Protein AF-A0A094AD49-F1 (afdb_monomer)

Solvent-accessible surface area (backbone atoms only — not comparable to full-atom values): 6564 Å² total; per-residue (Å²): 131,59,61,68,60,55,43,53,52,43,54,51,52,51,55,50,35,75,76,41,92,50,72,83,69,48,76,48,37,26,30,37,87,40,34,42,92,84,62,49,98,83,48,50,57,67,97,62,78,53,100,65,79,54,78,46,79,38,57,18,46,68,16,48,47,46,65,57,23,58,79,26,44,88,29,68,96,56,12,84,31,20,66,58,53,52,50,51,51,50,52,50,51,28,68,52,67,71,50,74,88,48,75,71,65,70,72,60,61,90,129

Foldseek 3Di:
DDLVVVVVVQVVVVVVVVVDLDDDADEFEWEDLLEAPVLDDPTDLDDRDDPDGHYDYDYFPQDHHNVLRGVCVCPVVRGVCNVVSVVVVVVRVCVSVVDDPDVVNVVPDDD

Structure (mmCIF, N/CA/C/O backbone):
data_AF-A0A094AD49-F1
#
_entry.id   AF-A0A094AD49-F1
#
loop_
_atom_site.group_PDB
_atom_site.id
_atom_site.type_symbol
_atom_site.label_atom_id
_atom_site.label_alt_id
_atom_site.label_comp_id
_atom_site.label_asym_id
_atom_site.label_entity_id
_atom_site.label_seq_id
_atom_site.pdbx_PDB_ins_code
_atom_site.Cartn_x
_atom_site.Cartn_y
_atom_site.Cartn_z
_atom_site.occupancy
_atom_site.B_iso_or_equiv
_atom_site.auth_seq_id
_atom_site.auth_comp_id
_atom_site.auth_asym_id
_atom_site.auth_atom_id
_atom_site.pdbx_PDB_model_num
ATOM 1 N N . MET A 1 1 ? -2.459 14.334 -7.113 1.00 63.59 1 MET A N 1
ATOM 2 C CA . MET A 1 1 ? -3.191 14.941 -5.974 1.00 63.59 1 MET A CA 1
ATOM 3 C C . MET A 1 1 ? -2.267 15.914 -5.254 1.00 63.59 1 MET A C 1
ATOM 5 O O . MET A 1 1 ? -1.085 15.612 -5.132 1.00 63.59 1 MET A O 1
ATOM 9 N N . ARG A 1 2 ? -2.765 17.076 -4.815 1.00 83.44 2 ARG A N 1
ATOM 10 C CA . ARG A 1 2 ? -1.959 18.046 -4.050 1.00 83.44 2 ARG A CA 1
ATOM 11 C C . ARG A 1 2 ? -1.684 17.494 -2.638 1.00 83.44 2 ARG A C 1
ATOM 13 O O . ARG A 1 2 ? -2.617 16.942 -2.055 1.00 83.44 2 ARG A O 1
ATOM 20 N N . PRO A 1 3 ? -0.475 17.651 -2.063 1.00 84.19 3 PRO A N 1
ATOM 21 C CA . PRO A 1 3 ? -0.144 17.090 -0.747 1.00 84.19 3 PRO A CA 1
ATOM 22 C C . PRO A 1 3 ? -1.116 17.478 0.375 1.00 84.19 3 PRO A C 1
ATOM 24 O O . PRO A 1 3 ? -1.493 16.624 1.174 1.00 84.19 3 PRO A O 1
ATOM 27 N N . GLU A 1 4 ? -1.578 18.732 0.406 1.00 87.31 4 GLU A N 1
ATOM 28 C CA . GLU A 1 4 ? -2.537 19.192 1.424 1.00 87.31 4 GLU A CA 1
ATOM 29 C C . GLU A 1 4 ? -3.907 18.527 1.302 1.00 87.31 4 GLU A C 1
ATOM 31 O O . GLU A 1 4 ? -4.555 18.228 2.300 1.00 87.31 4 GLU A O 1
ATOM 36 N N . GLU A 1 5 ? -4.336 18.231 0.078 1.00 90.00 5 GLU A N 1
ATOM 37 C CA . GLU A 1 5 ? -5.608 17.555 -0.152 1.00 90.00 5 GLU A CA 1
ATOM 38 C C . GLU A 1 5 ? -5.557 16.103 0.333 1.00 90.00 5 GLU A C 1
ATOM 40 O O . GLU A 1 5 ? -6.506 15.623 0.949 1.00 90.00 5 GLU A O 1
ATOM 45 N N . LEU A 1 6 ? -4.428 15.418 0.120 1.00 87.75 6 LEU A N 1
ATOM 46 C CA . LEU A 1 6 ? -4.227 14.070 0.647 1.00 87.75 6 LEU A CA 1
ATOM 47 C C . LEU A 1 6 ? -4.174 14.070 2.181 1.00 87.75 6 LEU A C 1
ATOM 49 O O . LEU A 1 6 ? -4.800 13.216 2.803 1.00 87.75 6 LEU A O 1
ATOM 53 N N . ARG A 1 7 ? -3.490 15.045 2.796 1.00 89.69 7 ARG A N 1
ATOM 54 C CA . ARG A 1 7 ? -3.465 15.211 4.261 1.00 89.69 7 ARG A CA 1
ATOM 55 C C . ARG A 1 7 ? -4.861 15.405 4.835 1.00 89.69 7 ARG A C 1
ATOM 57 O O . ARG A 1 7 ? -5.216 14.713 5.782 1.00 89.69 7 ARG A O 1
ATOM 64 N N . ALA A 1 8 ? -5.654 16.297 4.242 1.00 92.12 8 ALA A N 1
ATOM 65 C CA . ALA A 1 8 ? -7.019 16.557 4.688 1.00 92.12 8 ALA A CA 1
ATOM 66 C C . ALA A 1 8 ? -7.899 15.300 4.592 1.00 92.12 8 ALA A C 1
ATOM 68 O O . ALA A 1 8 ? -8.627 14.984 5.530 1.00 92.12 8 ALA A O 1
ATOM 69 N N . ARG A 1 9 ? -7.790 14.540 3.492 1.00 91.62 9 ARG A N 1
ATOM 70 C CA . ARG A 1 9 ? -8.514 13.268 3.324 1.00 91.62 9 ARG A CA 1
ATOM 71 C C . ARG A 1 9 ? -8.114 12.241 4.382 1.00 91.62 9 ARG A C 1
ATOM 73 O O . ARG A 1 9 ? -8.990 11.630 4.983 1.00 91.62 9 ARG A O 1
ATOM 80 N N . VAL A 1 10 ? -6.814 12.078 4.632 1.00 92.19 10 VAL A N 1
ATOM 81 C CA . VAL A 1 10 ? -6.304 11.139 5.645 1.00 92.19 10 VAL A CA 1
ATOM 82 C C . VAL A 1 10 ? -6.785 11.521 7.043 1.00 92.19 10 VAL A C 1
ATOM 84 O O . VAL A 1 10 ? -7.308 10.661 7.743 1.00 92.19 10 VAL A O 1
ATOM 87 N N . ALA A 1 11 ? -6.711 12.802 7.412 1.00 92.00 11 ALA A N 1
ATOM 88 C CA . ALA A 1 11 ? -7.217 13.284 8.697 1.00 92.00 11 ALA A CA 1
ATOM 89 C C . ALA A 1 11 ? -8.726 13.022 8.865 1.00 92.00 11 ALA A C 1
ATOM 91 O O . ALA A 1 11 ? -9.176 12.639 9.943 1.00 92.00 11 ALA A O 1
ATOM 92 N N . GLY A 1 12 ? -9.512 13.172 7.792 1.00 91.62 12 GLY A N 1
ATOM 93 C CA . GLY A 1 12 ? -10.938 12.836 7.7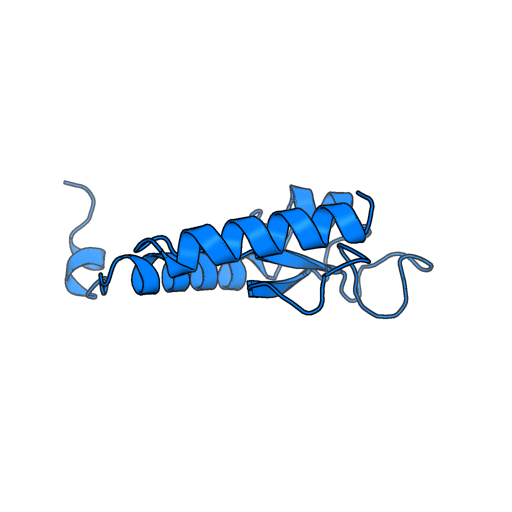99 1.00 91.62 12 GLY A CA 1
ATOM 94 C C . GLY A 1 12 ? -11.200 11.351 8.070 1.00 91.62 12 GLY A C 1
ATOM 95 O O . GLY A 1 12 ? -12.025 11.020 8.919 1.00 91.62 12 GLY A O 1
ATOM 96 N N . VAL A 1 13 ? -10.467 10.454 7.400 1.00 91.31 13 VAL A N 1
ATOM 97 C CA . VAL A 1 13 ? -10.580 8.998 7.618 1.00 91.31 13 VAL A CA 1
ATOM 98 C C . VAL A 1 13 ? -10.156 8.616 9.039 1.00 91.31 13 VAL A C 1
ATOM 100 O O . VAL A 1 13 ? -10.818 7.801 9.679 1.00 91.31 13 VAL A O 1
ATOM 103 N N . GLU A 1 14 ? -9.093 9.225 9.568 1.00 90.50 14 GLU A N 1
ATOM 104 C CA . GLU A 1 14 ? -8.674 9.031 10.962 1.00 90.50 14 GLU A CA 1
ATOM 105 C C . GLU A 1 14 ? -9.752 9.478 11.953 1.00 90.50 14 GLU A C 1
ATOM 107 O O . GLU A 1 14 ? -10.031 8.745 12.900 1.00 90.50 14 GLU A O 1
ATOM 112 N N . GLY A 1 15 ? -10.405 10.617 11.708 1.00 89.56 15 GLY A N 1
ATOM 113 C CA . GLY A 1 15 ? -11.517 11.094 12.532 1.00 89.56 15 GLY A CA 1
ATOM 114 C C . GLY A 1 15 ? -12.694 10.115 12.566 1.00 89.56 15 GLY A C 1
ATOM 115 O O . GLY A 1 15 ? -13.206 9.807 13.641 1.00 89.56 15 GLY A O 1
ATOM 116 N N . VAL A 1 16 ? -13.082 9.564 11.411 1.00 88.69 16 VAL A N 1
ATOM 117 C CA . VAL A 1 16 ? -14.144 8.542 11.328 1.00 88.69 16 VAL A CA 1
ATOM 118 C C . VAL A 1 16 ? -13.739 7.261 12.060 1.00 88.69 16 VAL A C 1
ATOM 120 O O . VAL A 1 16 ? -14.531 6.718 12.827 1.00 88.69 16 VAL A O 1
ATOM 123 N N . SER A 1 17 ? -12.499 6.805 11.862 1.00 86.81 17 SER A N 1
ATOM 124 C CA . SER A 1 17 ? -11.960 5.588 12.483 1.00 86.81 17 SER A CA 1
ATOM 125 C C . SER A 1 17 ? -11.792 5.710 14.001 1.00 86.81 17 SER A C 1
ATOM 127 O O . SER A 1 17 ? -11.878 4.712 14.702 1.00 86.81 17 SER A O 1
ATOM 129 N N . ALA A 1 18 ? -11.567 6.915 14.530 1.00 82.00 18 ALA A N 1
ATOM 130 C CA . ALA A 1 18 ? -11.507 7.148 15.973 1.00 82.00 18 ALA A CA 1
ATOM 131 C C . ALA A 1 18 ? -12.897 7.143 16.635 1.00 82.00 18 ALA A C 1
ATOM 133 O O . ALA A 1 18 ? -13.011 6.806 17.810 1.00 82.00 18 ALA A O 1
ATOM 134 N N . GLY A 1 19 ? -13.940 7.532 15.893 1.00 70.94 19 GLY A N 1
ATOM 135 C CA . GLY A 1 19 ? -15.321 7.604 16.384 1.00 70.94 19 GLY A CA 1
ATOM 136 C C . GLY A 1 19 ? -16.190 6.378 16.080 1.00 70.94 19 GLY A C 1
ATOM 137 O O . GLY A 1 19 ? -17.340 6.350 16.505 1.00 70.94 19 GLY A O 1
ATOM 138 N N . SER A 1 20 ? -15.673 5.393 15.339 1.00 70.75 20 SER A N 1
ATOM 139 C CA . SER A 1 20 ? -16.407 4.202 14.881 1.00 70.75 20 SER A CA 1
ATOM 140 C C . SER A 1 20 ? -15.522 2.956 14.979 1.00 70.75 20 SER A C 1
ATOM 142 O O . SER A 1 20 ? -14.308 3.065 14.846 1.00 70.75 20 SER A O 1
ATOM 144 N N . GLU A 1 21 ? -16.096 1.754 15.079 1.00 70.38 21 GLU A N 1
ATOM 145 C CA . GLU A 1 21 ? -15.357 0.476 14.958 1.00 70.38 21 GLU A CA 1
ATOM 146 C C . GLU A 1 21 ? -14.963 0.160 13.497 1.00 70.38 21 GLU A C 1
ATOM 148 O O . GLU A 1 21 ? -15.063 -0.966 13.019 1.00 70.38 21 GLU A O 1
ATOM 153 N N . VAL A 1 22 ? -14.529 1.174 12.745 1.00 80.88 22 VAL A N 1
ATOM 154 C CA . VAL A 1 22 ? -14.121 1.038 11.345 1.00 80.88 22 VAL A CA 1
ATOM 155 C C . VAL A 1 22 ? -12.606 1.115 11.272 1.00 80.88 22 VAL A C 1
ATOM 157 O O . VAL A 1 22 ? -11.990 2.168 11.467 1.00 80.88 22 VAL A O 1
ATOM 160 N N . GLY A 1 23 ? -11.990 -0.025 10.985 1.00 87.94 23 GLY A N 1
ATOM 161 C CA . GLY A 1 23 ? -10.572 -0.098 10.687 1.00 87.94 23 GLY A CA 1
ATOM 162 C C . GLY A 1 23 ? -10.253 0.312 9.250 1.00 87.94 23 GLY A C 1
ATOM 163 O O . GLY A 1 23 ? -11.075 0.181 8.347 1.00 87.94 23 GLY A O 1
ATOM 164 N N . TRP A 1 24 ? -9.044 0.831 9.041 1.00 92.50 24 TRP A N 1
ATOM 165 C CA . TRP A 1 24 ? -8.549 1.183 7.713 1.00 92.50 24 TRP A CA 1
ATOM 166 C C . TRP A 1 24 ? -7.024 1.068 7.637 1.00 92.50 24 TRP A C 1
ATOM 168 O O . TRP A 1 24 ? -6.322 1.224 8.643 1.00 92.50 24 TRP A O 1
ATOM 178 N N . VAL A 1 25 ? -6.515 0.796 6.436 1.00 93.50 25 VAL A N 1
ATOM 179 C CA . VAL A 1 25 ? -5.095 0.839 6.072 1.00 93.50 25 VAL A CA 1
ATOM 180 C C . VAL A 1 25 ? -4.981 1.041 4.561 1.00 93.50 25 VAL A C 1
ATOM 182 O O . VAL A 1 25 ? -5.801 0.528 3.805 1.00 93.50 25 VAL A O 1
ATOM 185 N N . ASN A 1 26 ? -3.968 1.778 4.115 1.00 91.94 26 ASN A N 1
ATOM 186 C CA . ASN A 1 26 ? -3.598 1.861 2.708 1.00 91.94 26 ASN A CA 1
ATOM 187 C C . ASN A 1 26 ? -2.467 0.877 2.415 1.00 91.94 26 ASN A C 1
ATOM 189 O O . ASN A 1 26 ? -1.330 1.069 2.853 1.00 91.94 26 ASN A O 1
ATOM 193 N N . LEU A 1 27 ? -2.795 -0.162 1.657 1.00 92.19 27 LEU A N 1
ATOM 194 C CA . LEU A 1 27 ? -1.835 -1.105 1.098 1.00 92.19 27 LEU A CA 1
ATOM 195 C C . LEU A 1 27 ? -1.352 -0.583 -0.253 1.00 92.19 27 LEU A C 1
ATOM 197 O O . LEU A 1 27 ? -2.153 -0.108 -1.057 1.00 92.19 27 LEU A O 1
ATOM 201 N N . TYR A 1 28 ? -0.053 -0.664 -0.514 1.00 89.81 28 TYR A N 1
ATOM 202 C CA . TYR A 1 28 ? 0.513 -0.271 -1.802 1.00 89.81 28 TYR A CA 1
ATOM 203 C C . TYR A 1 28 ? 1.801 -1.032 -2.104 1.00 89.81 28 TYR A C 1
ATOM 205 O O . TYR A 1 28 ? 2.473 -1.542 -1.210 1.00 89.81 28 TYR A O 1
ATOM 213 N N . THR A 1 29 ? 2.161 -1.097 -3.384 1.00 88.81 29 THR A N 1
ATOM 214 C CA . THR A 1 29 ? 3.394 -1.749 -3.834 1.00 88.81 29 THR A CA 1
ATOM 215 C C . THR A 1 29 ? 4.465 -0.744 -4.169 1.00 88.81 29 THR A C 1
ATOM 217 O O . THR A 1 29 ? 4.286 0.013 -5.113 1.00 88.81 29 THR A O 1
ATOM 220 N N . LYS A 1 30 ? 5.599 -0.762 -3.491 1.00 87.62 30 LYS A N 1
ATOM 221 C CA . LYS A 1 30 ? 6.756 0.078 -3.781 1.00 87.62 30 LYS A CA 1
ATOM 222 C C . LYS A 1 30 ? 7.596 -0.507 -4.913 1.00 87.62 30 LYS A C 1
ATOM 224 O O . LYS A 1 30 ? 7.846 -1.709 -4.924 1.00 87.62 30 LYS A O 1
ATOM 229 N N . LEU A 1 31 ? 8.056 0.334 -5.839 1.00 88.62 31 LEU A N 1
ATOM 230 C CA . LEU A 1 31 ? 8.997 -0.096 -6.873 1.00 88.62 31 LEU A CA 1
ATOM 231 C C . LEU A 1 31 ? 10.295 -0.633 -6.258 1.00 88.62 31 LEU A C 1
ATOM 233 O O . LEU A 1 31 ? 10.831 -0.052 -5.311 1.00 88.62 31 LEU A O 1
ATOM 237 N N . GLY A 1 32 ? 10.773 -1.747 -6.809 1.00 86.19 32 GLY A N 1
ATOM 238 C CA . GLY A 1 32 ? 12.010 -2.403 -6.403 1.00 86.19 32 GLY A CA 1
ATOM 239 C C . GLY A 1 32 ? 13.109 -2.318 -7.457 1.00 86.19 32 GLY A C 1
ATOM 240 O O . GLY A 1 32 ? 13.233 -1.327 -8.172 1.00 86.19 32 GLY A O 1
ATOM 241 N N . ARG A 1 33 ? 13.933 -3.362 -7.561 1.00 86.31 33 ARG A N 1
ATOM 242 C CA . ARG A 1 33 ? 15.111 -3.369 -8.450 1.00 86.31 33 ARG A CA 1
ATOM 243 C C . ARG A 1 33 ? 14.790 -3.369 -9.951 1.00 86.31 33 ARG A C 1
ATOM 245 O O . ARG A 1 33 ? 15.685 -3.095 -10.739 1.00 86.31 33 ARG A O 1
ATOM 252 N N . GLY A 1 34 ? 13.558 -3.704 -10.337 1.00 84.06 34 GLY A N 1
ATOM 253 C CA . GLY A 1 34 ? 13.094 -3.681 -11.730 1.00 84.06 34 GLY A CA 1
ATOM 254 C C . GLY A 1 34 ? 12.674 -2.301 -12.238 1.00 84.06 34 GLY A C 1
ATOM 255 O O . GLY A 1 34 ? 12.274 -2.188 -13.390 1.00 84.0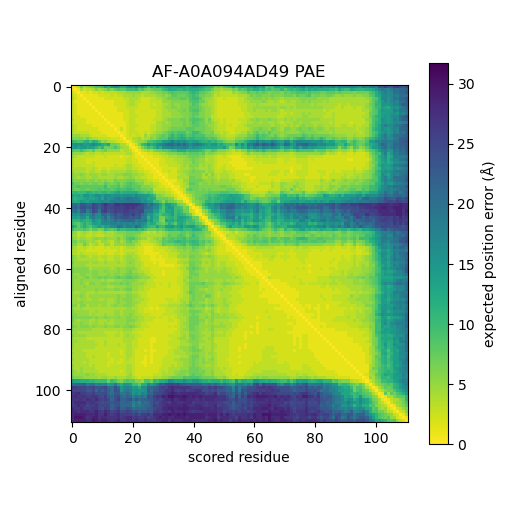6 34 GLY A O 1
ATOM 256 N N . ALA A 1 35 ? 12.748 -1.271 -11.394 1.00 85.56 35 ALA A N 1
ATOM 257 C CA . ALA A 1 35 ? 12.345 0.086 -11.729 1.00 85.56 35 ALA A CA 1
ATOM 258 C C . ALA A 1 35 ? 13.275 0.720 -12.780 1.00 85.56 35 ALA A C 1
ATOM 260 O O . ALA A 1 35 ? 14.502 0.631 -12.670 1.00 85.56 35 ALA A O 1
ATOM 261 N N . GLU A 1 36 ? 12.700 1.403 -13.770 1.00 80.25 36 GLU A N 1
ATOM 262 C CA . GLU A 1 36 ? 13.468 2.075 -14.824 1.00 80.25 36 GLU A CA 1
ATOM 263 C C . GLU A 1 36 ? 14.356 3.205 -14.264 1.00 80.25 36 GLU A C 1
ATOM 265 O O . GLU A 1 36 ? 13.938 3.943 -13.362 1.00 80.25 36 GLU A O 1
ATOM 270 N N . PRO A 1 37 ? 15.570 3.429 -14.798 1.00 70.38 37 PRO A N 1
ATOM 271 C CA . PRO A 1 37 ? 16.412 4.544 -14.382 1.00 70.38 37 PRO A CA 1
ATOM 272 C C . PRO A 1 37 ? 15.665 5.882 -14.489 1.00 70.38 37 PRO A C 1
ATOM 274 O O . PRO A 1 37 ? 15.095 6.219 -15.521 1.00 70.38 37 PRO A O 1
ATOM 277 N N . GLY A 1 38 ? 15.654 6.665 -13.409 1.00 65.50 38 GLY A N 1
ATOM 278 C CA . GLY A 1 38 ? 14.886 7.916 -13.344 1.00 65.50 38 GLY A CA 1
ATOM 279 C C . GLY A 1 38 ? 13.488 7.769 -12.735 1.00 65.50 38 GLY A C 1
ATOM 280 O O . GLY A 1 38 ? 12.942 8.768 -12.262 1.00 65.50 38 GLY A O 1
ATOM 281 N N . THR A 1 39 ? 12.970 6.544 -12.573 1.00 63.47 39 THR A N 1
ATOM 282 C CA . THR A 1 39 ? 11.883 6.243 -11.622 1.00 63.47 39 THR A CA 1
ATOM 283 C C . THR A 1 39 ? 12.443 6.207 -10.196 1.00 63.47 39 THR A C 1
ATOM 285 O O . THR A 1 39 ? 12.463 5.204 -9.503 1.00 63.47 39 THR A O 1
ATOM 288 N N . ALA A 1 40 ? 12.966 7.358 -9.768 1.00 53.25 40 ALA A N 1
ATOM 289 C CA . ALA A 1 40 ? 13.372 7.675 -8.407 1.00 53.25 40 ALA A CA 1
ATOM 290 C C . ALA A 1 40 ? 14.150 6.599 -7.623 1.00 53.25 40 ALA A C 1
ATOM 292 O O . ALA A 1 40 ? 13.586 5.717 -6.976 1.00 53.25 40 ALA A O 1
ATOM 293 N N . THR A 1 41 ? 15.459 6.807 -7.532 1.00 47.16 41 THR A N 1
ATOM 294 C CA . THR A 1 41 ? 16.334 6.260 -6.490 1.00 47.16 41 THR A CA 1
ATOM 295 C C . THR A 1 41 ? 15.665 6.325 -5.103 1.00 47.16 41 THR A C 1
ATOM 297 O O . THR A 1 41 ? 15.576 7.391 -4.498 1.00 47.16 41 THR A O 1
ATOM 300 N N . GLY A 1 42 ? 15.150 5.191 -4.606 1.00 51.91 42 GLY A N 1
ATOM 301 C CA . GLY A 1 42 ? 14.512 5.087 -3.281 1.00 51.91 42 GLY A CA 1
ATOM 302 C C . GLY A 1 42 ? 13.240 4.231 -3.191 1.00 51.91 42 GLY A C 1
ATOM 303 O O . GLY A 1 42 ? 12.745 4.027 -2.084 1.00 51.91 42 GLY A O 1
ATOM 304 N N . GLY A 1 43 ? 12.725 3.718 -4.314 1.00 55.75 43 GLY A N 1
ATOM 305 C CA . GLY A 1 43 ? 11.533 2.866 -4.358 1.00 55.75 43 GLY A CA 1
ATOM 306 C C . GLY A 1 43 ? 10.254 3.670 -4.142 1.00 55.75 43 GLY A C 1
ATOM 307 O O . GLY A 1 43 ? 9.876 3.982 -3.013 1.00 55.75 43 GLY A O 1
ATOM 308 N N . ARG A 1 44 ? 9.562 4.049 -5.216 1.00 61.94 44 ARG A N 1
ATOM 309 C CA . ARG A 1 44 ? 8.333 4.847 -5.106 1.00 61.94 44 ARG A CA 1
ATOM 310 C C . ARG A 1 44 ? 7.198 4.248 -5.917 1.00 61.94 44 ARG A C 1
ATOM 312 O O . ARG A 1 44 ? 7.424 3.683 -6.971 1.00 61.94 44 ARG A O 1
ATOM 319 N N . THR A 1 45 ? 5.993 4.383 -5.384 1.00 60.62 45 THR A N 1
ATOM 320 C CA . THR A 1 45 ? 4.714 4.320 -6.118 1.00 60.62 45 THR A CA 1
ATOM 321 C C . THR A 1 45 ? 3.911 5.600 -5.918 1.00 60.62 45 THR A C 1
ATOM 323 O O . THR A 1 45 ? 3.037 5.899 -6.718 1.00 60.62 45 THR A O 1
ATOM 326 N N . PHE A 1 46 ? 4.185 6.354 -4.839 1.00 60.00 46 PHE A N 1
ATOM 327 C CA . PHE A 1 46 ? 3.540 7.624 -4.512 1.00 60.00 46 PHE A CA 1
ATOM 328 C C . PHE A 1 46 ? 4.519 8.543 -3.764 1.00 60.00 46 PHE A C 1
ATOM 330 O O . PHE A 1 46 ? 5.021 8.206 -2.694 1.00 60.00 46 PHE A O 1
ATOM 337 N N . CYS A 1 47 ? 4.781 9.737 -4.298 1.00 57.03 47 CYS A N 1
ATOM 338 C CA . CYS A 1 47 ? 5.793 10.660 -3.760 1.00 57.03 47 CYS A CA 1
ATOM 339 C C . CYS A 1 47 ? 5.371 11.453 -2.506 1.00 57.03 47 CYS A C 1
ATOM 341 O O . CYS A 1 47 ? 6.200 12.153 -1.934 1.00 57.03 47 CYS A O 1
ATOM 343 N N . ASN A 1 48 ? 4.103 11.394 -2.091 1.00 70.12 48 ASN A N 1
ATOM 344 C CA . ASN A 1 48 ? 3.529 12.375 -1.161 1.00 70.12 48 ASN A CA 1
ATOM 345 C C . ASN A 1 48 ? 2.781 11.739 0.014 1.00 70.12 48 ASN A C 1
ATOM 347 O O . ASN A 1 48 ? 1.742 12.263 0.417 1.00 70.12 48 ASN A O 1
ATOM 351 N N . LEU A 1 49 ? 3.270 10.623 0.562 1.00 80.19 49 LEU A N 1
ATOM 352 C CA . LEU A 1 49 ? 2.650 10.072 1.766 1.00 80.19 49 LEU A CA 1
ATOM 353 C C . LEU A 1 49 ? 2.722 11.109 2.903 1.00 80.19 49 LEU A C 1
ATOM 355 O O . LEU A 1 49 ? 3.805 11.621 3.207 1.00 80.19 49 LEU A O 1
ATOM 359 N N . PRO A 1 50 ? 1.585 11.490 3.503 1.00 82.75 50 PRO A N 1
ATOM 360 C CA . PRO A 1 50 ? 1.591 12.384 4.645 1.00 82.75 50 PRO A CA 1
ATOM 361 C C . PRO A 1 50 ? 2.231 11.698 5.860 1.00 82.75 50 PRO A C 1
ATOM 363 O O . PRO A 1 50 ? 2.270 10.477 5.950 1.00 82.75 50 PRO A O 1
ATOM 366 N N . LYS A 1 51 ? 2.706 12.490 6.831 1.00 80.31 51 LYS A N 1
ATOM 367 C CA . LYS A 1 51 ? 3.271 11.967 8.092 1.00 80.31 51 LYS A CA 1
ATOM 368 C C . LYS A 1 51 ? 2.231 11.276 8.998 1.00 80.31 51 LYS A C 1
ATOM 370 O O . LYS A 1 51 ? 2.617 10.704 10.008 1.00 80.31 51 LYS A O 1
ATOM 375 N N . GLY A 1 52 ? 0.944 11.361 8.652 1.00 81.81 52 GLY A N 1
ATOM 376 C CA . GLY A 1 52 ? -0.164 10.659 9.306 1.00 81.81 52 GLY A CA 1
ATOM 377 C C . GLY A 1 52 ? -0.752 9.573 8.405 1.00 81.81 52 GLY A C 1
ATOM 378 O O . GLY A 1 52 ? -0.420 9.491 7.220 1.00 81.81 52 GLY A O 1
ATOM 379 N N . GLY A 1 53 ? -1.648 8.758 8.951 1.00 86.44 53 GLY A N 1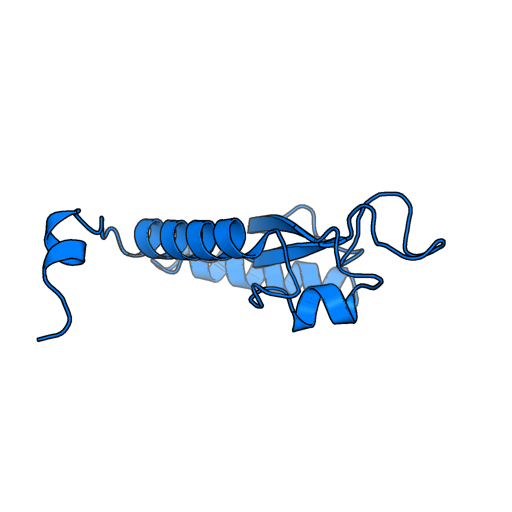
ATOM 380 C CA . GLY A 1 53 ? -2.262 7.634 8.259 1.00 86.44 53 GLY A CA 1
ATOM 381 C C . GLY A 1 53 ? -1.575 6.287 8.474 1.00 86.44 53 GLY A C 1
ATOM 382 O O . GLY A 1 53 ? -0.459 6.183 8.983 1.00 86.44 53 GLY A O 1
ATOM 383 N N . LYS A 1 54 ? -2.276 5.227 8.066 1.00 90.81 54 LYS A N 1
ATOM 384 C CA . LYS A 1 54 ? -1.825 3.836 8.162 1.00 90.81 54 LYS A CA 1
ATOM 385 C C . LYS A 1 54 ? -1.412 3.356 6.774 1.00 90.81 54 LYS A C 1
ATOM 387 O O . LYS A 1 54 ? -2.265 3.180 5.907 1.00 90.81 54 LYS A O 1
ATOM 392 N N . TRP A 1 55 ? -0.114 3.150 6.575 1.00 90.25 55 TRP A N 1
ATOM 393 C CA . TRP A 1 55 ? 0.491 2.816 5.285 1.00 90.25 55 TRP A CA 1
ATOM 394 C C . TRP A 1 55 ? 1.251 1.499 5.397 1.00 90.25 55 TRP A C 1
ATOM 396 O O . TRP A 1 55 ? 2.084 1.345 6.290 1.00 90.25 55 TRP A O 1
ATOM 406 N N . LYS A 1 56 ? 0.976 0.556 4.499 1.00 92.19 56 LYS A N 1
ATOM 407 C CA . LYS A 1 56 ? 1.662 -0.734 4.446 1.00 92.19 56 LYS A CA 1
ATOM 408 C C . LYS A 1 56 ? 2.188 -0.971 3.036 1.00 92.19 56 LYS A C 1
ATOM 410 O O . LYS A 1 56 ? 1.409 -1.116 2.096 1.00 92.19 56 LYS A O 1
ATOM 415 N N . GLU A 1 57 ? 3.512 -0.991 2.916 1.00 90.38 57 GLU A N 1
ATOM 416 C CA . GLU A 1 57 ? 4.204 -1.205 1.646 1.00 90.38 57 GLU A CA 1
ATOM 417 C C . GLU A 1 57 ? 4.616 -2.658 1.441 1.00 90.38 57 GLU A C 1
ATOM 419 O O . GLU A 1 57 ? 5.022 -3.325 2.389 1.00 90.38 57 GLU A O 1
ATOM 424 N N . GLU A 1 58 ? 4.561 -3.107 0.189 1.00 92.06 58 GLU A N 1
ATOM 425 C CA . GLU A 1 58 ? 5.197 -4.340 -0.281 1.00 92.06 58 GLU A CA 1
ATOM 426 C C . GLU A 1 58 ? 6.055 -4.062 -1.512 1.00 92.06 58 GLU A C 1
ATOM 428 O O . GLU A 1 58 ? 5.700 -3.245 -2.355 1.00 92.06 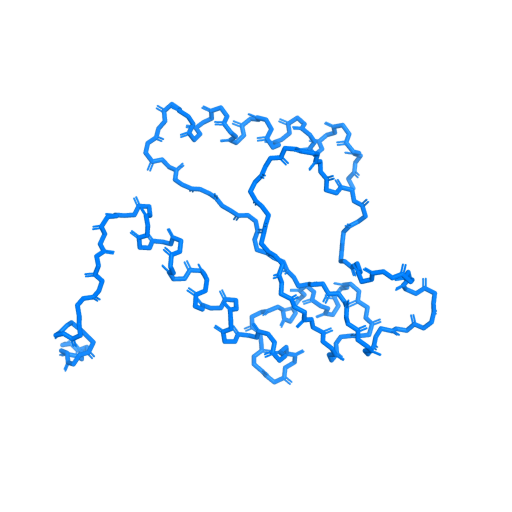58 GLU A O 1
ATOM 433 N N . LEU A 1 59 ? 7.202 -4.722 -1.634 1.00 88.94 59 LEU A N 1
ATOM 434 C CA . LEU A 1 59 ? 8.121 -4.480 -2.744 1.00 88.94 59 LEU A CA 1
ATOM 435 C C . LEU A 1 59 ? 7.646 -5.204 -4.012 1.00 88.94 59 LEU A C 1
ATOM 437 O O . LEU A 1 59 ? 7.418 -6.413 -3.993 1.00 88.94 59 LEU A O 1
ATOM 441 N N . ASN A 1 60 ? 7.567 -4.486 -5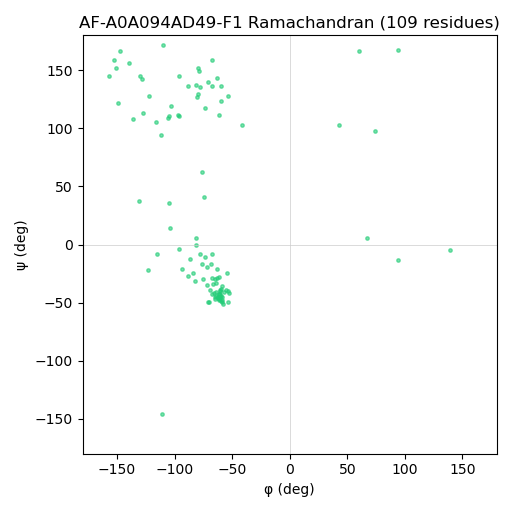.132 1.00 91.00 60 ASN A N 1
ATOM 442 C CA . ASN A 1 60 ? 7.384 -5.073 -6.452 1.00 91.00 60 ASN A CA 1
ATOM 443 C C . ASN A 1 60 ? 8.653 -4.886 -7.292 1.00 91.00 60 ASN A C 1
ATOM 445 O O . ASN A 1 60 ? 8.848 -3.872 -7.960 1.00 91.00 60 ASN A O 1
ATOM 449 N N . ASP A 1 61 ? 9.511 -5.906 -7.264 1.00 89.88 61 ASP A N 1
ATOM 450 C CA . ASP A 1 61 ? 10.742 -5.965 -8.058 1.00 89.88 61 ASP A CA 1
ATOM 451 C C . ASP A 1 61 ? 10.507 -6.230 -9.554 1.00 89.88 61 ASP A C 1
ATOM 453 O O . ASP A 1 61 ? 11.456 -6.139 -10.327 1.00 89.88 61 ASP A O 1
ATOM 457 N N . LYS A 1 62 ? 9.286 -6.601 -9.963 1.00 91.69 62 LYS A N 1
ATOM 458 C CA . LYS A 1 62 ? 8.942 -6.884 -11.367 1.00 91.69 62 LYS A CA 1
ATOM 459 C C . LYS A 1 62 ? 8.373 -5.674 -12.102 1.00 91.69 62 LYS A C 1
ATOM 461 O O . LYS A 1 62 ? 8.373 -5.667 -13.329 1.00 91.69 62 LYS A O 1
ATOM 466 N N . ALA A 1 63 ? 7.849 -4.692 -11.377 1.00 90.69 63 ALA A N 1
ATOM 467 C CA . ALA A 1 63 ? 7.285 -3.500 -11.983 1.00 90.69 63 ALA A CA 1
ATOM 468 C C . ALA A 1 63 ? 8.388 -2.530 -12.421 1.00 90.69 63 ALA A C 1
ATOM 470 O O . ALA A 1 63 ? 9.330 -2.263 -11.675 1.00 90.69 63 ALA A O 1
ATOM 471 N N . THR A 1 64 ? 8.224 -1.989 -13.624 1.00 88.69 64 THR A N 1
ATOM 472 C CA . THR A 1 64 ? 9.112 -0.995 -14.241 1.00 88.69 64 THR A CA 1
ATOM 473 C C . THR A 1 64 ? 8.722 0.437 -13.892 1.00 88.69 64 THR A C 1
ATOM 475 O O . THR A 1 64 ? 9.572 1.324 -13.863 1.00 88.69 64 THR A O 1
ATOM 478 N N . ASP A 1 65 ? 7.438 0.660 -13.604 1.00 86.94 65 ASP A N 1
ATOM 479 C CA . ASP A 1 65 ? 6.850 1.966 -13.323 1.00 86.94 65 ASP A CA 1
ATOM 480 C C . ASP A 1 65 ? 5.695 1.882 -12.306 1.00 86.94 65 ASP A C 1
ATOM 482 O O . ASP A 1 65 ? 5.174 0.808 -11.983 1.00 86.94 65 ASP A O 1
ATOM 486 N N . GLU A 1 66 ? 5.298 3.044 -11.782 1.00 83.81 66 GLU A N 1
ATOM 487 C CA . GLU A 1 66 ? 4.297 3.166 -10.717 1.00 83.81 66 GLU A CA 1
ATOM 488 C C . GLU A 1 66 ? 2.904 2.670 -11.145 1.00 83.81 66 GLU A C 1
ATOM 490 O O . GLU A 1 66 ? 2.167 2.121 -10.321 1.00 83.81 66 GLU A O 1
ATOM 495 N N . VAL A 1 67 ? 2.543 2.829 -12.424 1.00 87.31 67 VAL A N 1
ATOM 496 C CA . VAL A 1 67 ? 1.233 2.426 -12.956 1.00 87.31 67 VAL A CA 1
ATOM 497 C C . VAL A 1 67 ? 1.150 0.908 -13.000 1.00 87.31 67 VAL A C 1
ATOM 499 O O . VAL A 1 67 ? 0.204 0.329 -12.462 1.00 87.31 67 VAL A O 1
ATOM 502 N N . ALA A 1 68 ? 2.167 0.259 -13.567 1.00 88.12 68 ALA A N 1
ATOM 503 C CA . ALA A 1 68 ? 2.268 -1.192 -13.604 1.00 88.12 68 ALA A CA 1
ATOM 504 C C . ALA A 1 68 ? 2.317 -1.789 -12.193 1.00 88.12 68 ALA A C 1
ATOM 506 O O . ALA A 1 68 ? 1.658 -2.799 -11.945 1.00 88.12 68 ALA A O 1
ATOM 507 N N . ALA A 1 69 ? 3.038 -1.157 -11.260 1.00 88.62 69 ALA A N 1
ATOM 508 C CA . ALA A 1 69 ? 3.078 -1.587 -9.866 1.00 88.62 69 ALA A CA 1
ATOM 509 C C . ALA A 1 69 ? 1.680 -1.563 -9.227 1.00 88.62 69 ALA A C 1
ATOM 511 O O . ALA A 1 69 ? 1.262 -2.562 -8.644 1.00 88.62 69 ALA A O 1
ATOM 512 N N . HIS A 1 70 ? 0.937 -0.460 -9.381 1.00 87.00 70 HIS A N 1
ATOM 513 C CA . HIS A 1 70 ? -0.388 -0.304 -8.782 1.00 87.00 70 HIS A CA 1
ATOM 514 C C . HIS A 1 70 ? -1.444 -1.210 -9.429 1.00 87.00 70 HIS A C 1
ATOM 516 O O . HIS A 1 70 ? -2.138 -1.940 -8.726 1.00 87.00 70 HIS A O 1
ATOM 522 N N . MET A 1 71 ? -1.544 -1.217 -10.763 1.00 90.62 71 MET A N 1
ATOM 523 C CA . MET A 1 71 ? -2.541 -2.024 -11.480 1.00 90.62 71 MET A CA 1
ATOM 524 C C . MET A 1 71 ? -2.345 -3.526 -11.265 1.00 90.62 71 MET A C 1
ATOM 526 O O . MET A 1 71 ? -3.314 -4.280 -11.276 1.00 90.62 71 MET A O 1
ATOM 530 N N . ASN A 1 72 ? -1.104 -3.959 -11.032 1.00 92.19 72 ASN A N 1
ATOM 531 C CA . ASN A 1 72 ? -0.772 -5.360 -10.809 1.00 92.19 72 ASN A CA 1
ATOM 532 C C . ASN A 1 72 ? -0.502 -5.702 -9.339 1.00 92.19 72 ASN A C 1
ATOM 534 O O . ASN A 1 72 ? 0.034 -6.775 -9.056 1.00 92.19 72 ASN A O 1
ATOM 538 N N . MET A 1 73 ? -0.866 -4.833 -8.388 1.00 92.00 73 MET A N 1
ATOM 539 C CA . MET A 1 73 ? -0.522 -5.049 -6.980 1.00 92.00 73 MET A CA 1
ATOM 540 C C . MET A 1 73 ? -1.087 -6.369 -6.425 1.00 92.00 73 MET A C 1
ATOM 542 O O . MET A 1 73 ? -0.391 -7.067 -5.696 1.00 92.00 73 MET A O 1
ATOM 546 N N . PHE A 1 74 ? -2.285 -6.781 -6.848 1.00 94.75 74 PHE A N 1
ATOM 547 C CA . PHE A 1 74 ? -2.896 -8.068 -6.487 1.00 94.75 74 PHE A CA 1
ATOM 548 C C . PHE A 1 74 ? -2.854 -9.091 -7.637 1.00 94.75 74 PHE A C 1
ATOM 550 O O . PHE A 1 74 ? -3.775 -9.883 -7.809 1.00 94.75 74 PHE A O 1
ATOM 557 N N . SER A 1 75 ? -1.786 -9.085 -8.439 1.00 95.12 75 SER A N 1
ATOM 558 C CA . SER A 1 75 ? -1.589 -10.043 -9.532 1.00 95.12 75 SER A CA 1
ATOM 559 C C . SER A 1 75 ? -0.356 -10.928 -9.273 1.00 95.12 75 SER A C 1
ATOM 561 O O . SER A 1 75 ? 0.763 -10.464 -9.514 1.00 95.12 75 SER A O 1
ATOM 563 N N . PRO A 1 76 ? -0.512 -12.213 -8.886 1.00 94.62 76 PRO A N 1
ATOM 564 C CA . PRO A 1 76 ? 0.613 -13.108 -8.579 1.00 94.62 76 PRO A CA 1
ATOM 565 C C . PRO A 1 76 ? 1.682 -13.212 -9.686 1.00 94.62 76 PRO A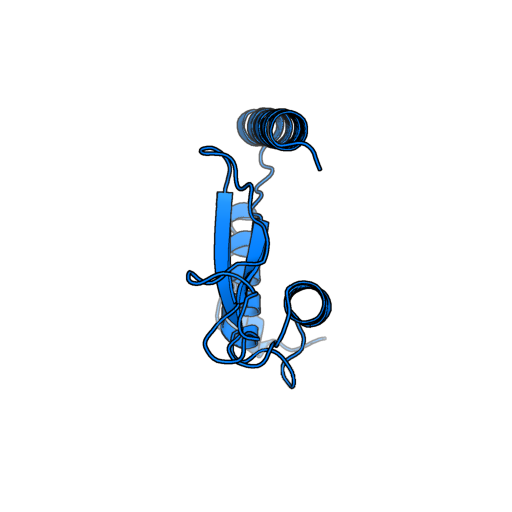 C 1
ATOM 567 O O . PRO A 1 76 ? 2.875 -13.143 -9.378 1.00 94.62 76 PRO A O 1
ATOM 570 N N . PRO A 1 77 ? 1.325 -13.291 -10.989 1.00 94.75 77 PRO A N 1
ATOM 571 C CA . PRO A 1 77 ? 2.326 -13.344 -12.059 1.00 94.75 77 PRO A CA 1
ATOM 572 C C . PRO A 1 77 ? 3.233 -12.104 -12.123 1.00 94.75 77 PRO A C 1
ATOM 574 O O . PRO A 1 77 ? 4.396 -12.195 -12.527 1.00 94.75 77 PRO A O 1
ATOM 577 N N . HIS A 1 78 ? 2.721 -10.954 -11.683 1.00 92.19 78 HIS A N 1
ATOM 578 C CA . HIS A 1 78 ? 3.286 -9.626 -11.927 1.00 92.19 78 HIS A CA 1
ATOM 579 C C . HIS A 1 78 ? 3.765 -8.919 -10.652 1.00 92.19 78 HIS A C 1
ATOM 581 O O . HIS A 1 78 ? 4.416 -7.881 -10.743 1.00 92.19 78 HIS A O 1
ATOM 587 N N . ASN A 1 79 ? 3.485 -9.474 -9.472 1.00 94.06 79 ASN A N 1
ATOM 588 C CA . ASN A 1 79 ? 3.940 -8.925 -8.206 1.00 94.06 79 ASN A CA 1
ATOM 589 C C . ASN A 1 79 ? 4.477 -10.036 -7.287 1.00 94.06 79 ASN A C 1
ATOM 591 O O . ASN A 1 79 ? 3.687 -10.801 -6.736 1.00 94.06 79 ASN A O 1
ATOM 595 N N . PRO A 1 80 ? 5.802 -10.117 -7.061 1.00 93.25 80 PRO A N 1
ATOM 596 C CA . PRO A 1 80 ? 6.371 -11.084 -6.124 1.00 93.25 80 PRO A CA 1
ATOM 597 C C . PRO A 1 80 ? 5.914 -10.845 -4.672 1.00 93.25 80 PRO A C 1
ATOM 599 O O . PRO A 1 80 ? 5.931 -11.776 -3.876 1.00 93.25 80 PRO A O 1
ATOM 602 N N . GLY A 1 81 ? 5.461 -9.633 -4.332 1.00 92.69 81 GLY A N 1
ATOM 603 C CA . GLY A 1 81 ? 4.867 -9.302 -3.035 1.00 92.69 81 GLY A CA 1
ATOM 604 C C . GLY A 1 81 ? 3.385 -9.675 -2.889 1.00 92.69 81 GLY A C 1
ATOM 605 O O . GLY A 1 81 ? 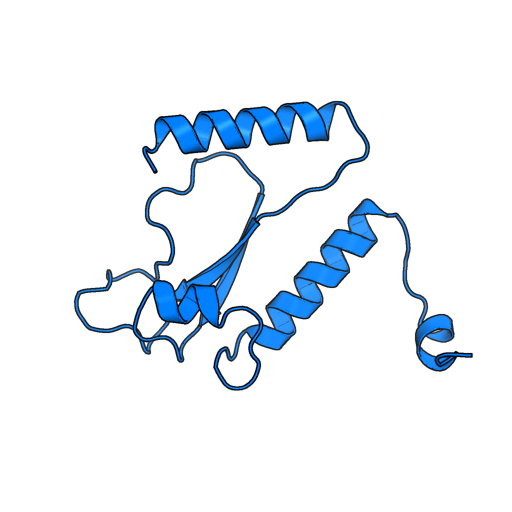2.784 -9.324 -1.876 1.00 92.69 81 GLY A O 1
ATOM 606 N N . TYR A 1 82 ? 2.775 -10.355 -3.871 1.00 94.69 82 TYR A N 1
ATOM 607 C CA . TYR A 1 82 ? 1.348 -10.709 -3.869 1.00 94.69 82 TYR A CA 1
ATOM 608 C C . TYR A 1 82 ? 0.904 -11.454 -2.600 1.00 94.69 82 TYR A C 1
ATOM 610 O O . TYR A 1 82 ? -0.077 -11.060 -1.967 1.00 94.69 82 TYR A O 1
ATOM 618 N N . GLU A 1 83 ? 1.633 -12.504 -2.213 1.00 94.81 83 GLU A N 1
ATOM 619 C CA . GLU A 1 83 ? 1.292 -13.331 -1.046 1.00 94.81 83 GLU A CA 1
ATOM 620 C C . GLU A 1 83 ? 1.315 -12.504 0.243 1.00 94.81 83 GLU A C 1
ATOM 622 O O . GLU A 1 83 ? 0.396 -12.563 1.058 1.00 94.81 83 GLU A O 1
ATOM 627 N N . ASN A 1 84 ? 2.325 -11.643 0.396 1.00 95.06 84 ASN A N 1
ATOM 628 C CA . ASN A 1 84 ? 2.410 -10.743 1.540 1.00 95.06 84 ASN A CA 1
ATOM 629 C C . ASN A 1 84 ? 1.272 -9.724 1.550 1.00 95.06 84 ASN A C 1
ATOM 631 O O . ASN A 1 84 ? 0.676 -9.514 2.600 1.00 95.06 84 ASN A O 1
ATOM 635 N N . LEU A 1 85 ? 0.948 -9.095 0.415 1.00 94.19 85 LEU A N 1
ATOM 636 C CA . LEU A 1 85 ? -0.175 -8.155 0.336 1.00 94.19 85 LEU A CA 1
ATOM 637 C C . LEU A 1 85 ? -1.490 -8.822 0.720 1.00 94.19 85 LEU A C 1
ATOM 639 O O . LEU A 1 85 ? -2.261 -8.249 1.489 1.00 94.19 85 LEU A O 1
ATOM 6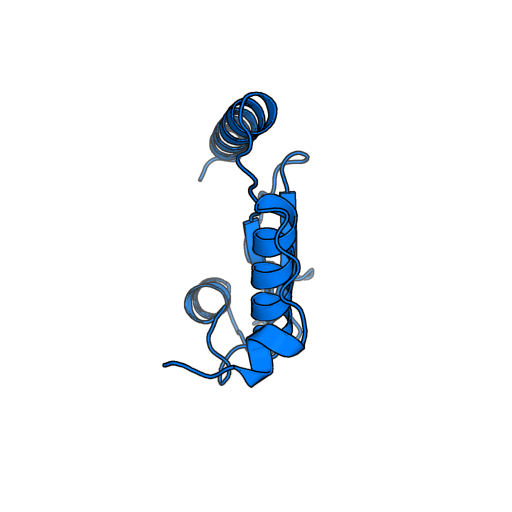43 N N . THR A 1 86 ? -1.736 -10.024 0.207 1.00 94.81 86 THR A N 1
ATOM 644 C CA . THR A 1 86 ? -2.959 -10.785 0.477 1.00 94.81 86 THR A CA 1
ATOM 645 C C . THR A 1 86 ? -3.034 -11.174 1.949 1.00 94.81 86 THR A C 1
ATOM 647 O O . THR A 1 86 ? -4.037 -10.892 2.604 1.00 94.81 86 THR A O 1
ATOM 650 N N . ARG A 1 87 ? -1.941 -11.704 2.510 1.00 94.56 87 ARG A N 1
ATOM 651 C CA . ARG A 1 87 ? -1.840 -12.017 3.939 1.00 94.56 87 ARG A CA 1
ATOM 652 C C . ARG A 1 87 ? -2.066 -10.788 4.814 1.00 94.56 87 ARG A C 1
ATOM 654 O O . ARG A 1 87 ? -2.920 -10.829 5.689 1.00 94.56 87 ARG A O 1
ATOM 661 N N . HIS A 1 88 ? -1.363 -9.684 4.564 1.00 94.38 88 HIS A N 1
ATOM 662 C CA . HIS A 1 88 ? -1.535 -8.457 5.344 1.00 94.38 88 HIS A CA 1
ATOM 663 C C . HIS A 1 88 ? -2.968 -7.923 5.244 1.00 94.38 88 HIS A C 1
ATOM 665 O O . HIS A 1 88 ? -3.521 -7.470 6.241 1.00 94.38 88 HIS A O 1
ATOM 671 N N . SER A 1 89 ? -3.591 -8.003 4.063 1.00 93.75 89 SER A N 1
ATOM 672 C CA . SER A 1 89 ? -5.000 -7.630 3.883 1.00 93.75 89 SER A CA 1
ATOM 673 C C . SER A 1 89 ? -5.907 -8.460 4.790 1.00 93.75 89 SER A C 1
ATOM 675 O O . SER A 1 89 ? -6.712 -7.893 5.527 1.00 93.75 89 SER A O 1
ATOM 677 N N . ALA A 1 90 ? -5.737 -9.785 4.783 1.00 93.12 90 ALA A N 1
ATOM 678 C CA . ALA A 1 90 ? -6.498 -10.693 5.632 1.00 93.12 90 ALA A CA 1
ATOM 679 C C . ALA A 1 90 ? -6.261 -10.407 7.124 1.00 93.12 90 ALA A C 1
ATOM 681 O O . ALA A 1 90 ? -7.219 -10.240 7.872 1.00 93.12 90 ALA A O 1
ATOM 682 N N . GLU A 1 91 ? -5.005 -10.251 7.549 1.00 91.50 91 GLU A N 1
ATOM 683 C CA . GLU A 1 91 ? -4.643 -9.916 8.933 1.00 91.50 91 GLU A CA 1
ATOM 684 C C . GLU A 1 91 ? -5.302 -8.615 9.412 1.00 91.50 91 GLU A C 1
ATOM 686 O O . GLU A 1 91 ? -5.781 -8.547 10.545 1.00 91.50 91 GLU A O 1
ATOM 691 N N . TYR A 1 92 ? -5.367 -7.580 8.567 1.00 92.75 92 TYR A N 1
ATOM 692 C CA . TYR A 1 92 ? -6.050 -6.335 8.919 1.00 92.75 92 TYR A CA 1
ATOM 693 C C . TYR A 1 92 ? -7.562 -6.517 9.049 1.00 92.75 92 TYR A C 1
ATOM 695 O O . TYR A 1 92 ? -8.138 -6.019 10.016 1.00 92.75 92 TYR A O 1
ATOM 703 N N . VAL A 1 93 ? -8.196 -7.254 8.134 1.00 90.56 93 VAL A N 1
ATOM 704 C CA . VAL A 1 93 ? -9.633 -7.560 8.220 1.00 90.56 93 VAL A CA 1
ATOM 705 C C . VAL A 1 93 ? -9.941 -8.341 9.498 1.00 90.56 93 VAL A C 1
ATOM 707 O O . VAL A 1 93 ? -10.864 -7.978 10.226 1.00 90.56 93 VAL A O 1
ATOM 710 N N . LEU A 1 94 ? -9.135 -9.351 9.830 1.00 89.25 94 LEU A N 1
ATOM 711 C CA . LEU A 1 94 ? -9.282 -10.125 11.065 1.00 89.25 94 LEU A CA 1
ATOM 712 C C . LEU A 1 94 ? -9.113 -9.251 12.303 1.00 89.25 94 LEU A C 1
ATOM 714 O O . LEU A 1 94 ? -9.961 -9.241 13.193 1.00 89.25 94 LEU A O 1
ATOM 718 N N . LYS A 1 95 ? -8.064 -8.426 12.315 1.00 86.56 95 LYS A N 1
ATOM 719 C CA . LYS A 1 95 ? -7.814 -7.472 13.395 1.00 86.56 95 LYS A CA 1
ATOM 720 C C . LYS A 1 95 ? -8.998 -6.532 13.633 1.00 86.56 95 LYS A C 1
ATOM 722 O O . LYS A 1 95 ? -9.253 -6.181 14.780 1.00 86.56 95 LYS A O 1
ATOM 727 N N . TRP A 1 96 ? -9.676 -6.074 12.582 1.00 87.81 96 TRP A N 1
ATOM 728 C CA . TRP A 1 96 ? -10.799 -5.138 12.715 1.00 87.81 96 TRP A CA 1
ATOM 729 C C . TRP A 1 96 ? -12.118 -5.814 13.061 1.00 87.81 96 TRP A C 1
ATOM 731 O O . TRP A 1 96 ? -12.938 -5.210 13.738 1.00 87.81 96 TRP A O 1
ATOM 741 N N . THR A 1 97 ? -12.320 -7.048 12.613 1.00 85.38 97 THR A N 1
ATOM 742 C CA . THR A 1 97 ? -13.554 -7.804 12.870 1.00 85.38 97 THR A CA 1
ATOM 743 C C . THR A 1 97 ? -13.520 -8.568 14.190 1.00 85.38 97 THR A C 1
ATOM 745 O O . THR A 1 97 ? -14.548 -9.080 14.619 1.00 85.38 97 THR A O 1
ATOM 748 N N . GLY A 1 98 ? -12.351 -8.683 14.829 1.00 75.19 98 GLY A N 1
ATOM 749 C CA . GLY A 1 98 ? -12.174 -9.509 16.023 1.00 75.19 98 GLY A CA 1
ATOM 750 C C . GLY A 1 98 ? -12.323 -11.010 15.751 1.00 75.19 98 GLY A C 1
ATOM 751 O O . GLY A 1 9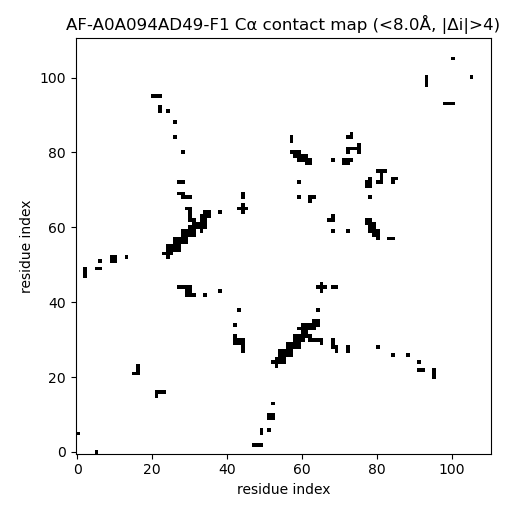8 ? -12.293 -11.799 16.692 1.00 75.19 98 GLY A O 1
ATOM 752 N N . HIS A 1 99 ? -12.467 -11.414 14.484 1.00 63.78 99 HIS A N 1
ATOM 753 C CA . HIS A 1 99 ? -12.485 -12.811 14.085 1.00 63.78 99 HIS A CA 1
ATOM 754 C C . HIS A 1 99 ? -11.051 -13.333 13.991 1.00 63.78 99 HIS A C 1
ATOM 756 O O . HIS A 1 99 ? -10.205 -12.767 13.303 1.00 63.78 99 HIS A O 1
ATOM 762 N N . LEU A 1 100 ? -10.783 -14.438 14.677 1.00 57.25 100 LEU A N 1
ATOM 763 C CA . LEU A 1 100 ? -9.655 -15.311 14.384 1.00 57.25 100 LEU A CA 1
ATOM 764 C C . LEU A 1 100 ? -10.231 -16.429 13.521 1.00 57.25 100 LEU A C 1
ATOM 766 O O . LEU A 1 100 ? -11.034 -17.200 14.037 1.00 57.25 100 LEU A O 1
ATOM 770 N N . PHE A 1 101 ? -9.865 -16.508 12.237 1.00 53.94 101 PHE A N 1
ATOM 771 C CA . PHE A 1 101 ? -10.120 -17.739 11.488 1.00 53.94 101 PHE A CA 1
ATOM 772 C C . PHE A 1 101 ? -9.342 -18.838 12.198 1.00 53.94 101 PHE A C 1
ATOM 774 O O . PHE A 1 101 ? -8.112 -18.800 12.254 1.00 53.94 101 PHE A O 1
ATOM 781 N N . THR A 1 102 ? -10.061 -19.757 12.823 1.00 54.72 102 THR A N 1
ATOM 782 C CA . THR A 1 102 ? -9.429 -20.924 13.429 1.00 54.72 102 THR A CA 1
ATOM 783 C C . THR A 1 102 ? -9.116 -21.926 12.325 1.00 54.72 102 THR A C 1
ATOM 785 O O . THR A 1 102 ? -9.850 -22.007 11.341 1.00 54.72 102 THR A O 1
ATOM 788 N N . ASP A 1 103 ? -8.053 -22.720 12.474 1.00 54.25 103 ASP A N 1
ATOM 789 C CA . ASP A 1 103 ? -7.698 -23.754 11.485 1.00 54.25 103 ASP A CA 1
ATOM 790 C C . ASP A 1 103 ? -8.878 -24.716 11.198 1.00 54.25 103 ASP A C 1
ATOM 792 O O . ASP A 1 103 ? -8.995 -25.264 10.106 1.00 54.25 103 ASP A O 1
ATOM 796 N N . ALA A 1 104 ? -9.819 -24.847 12.142 1.00 54.84 104 ALA A N 1
ATOM 797 C CA . ALA A 1 104 ? -11.056 -25.610 11.988 1.00 54.84 104 ALA A CA 1
ATOM 798 C C . ALA A 1 104 ? -12.024 -25.047 10.924 1.00 54.84 104 ALA A C 1
ATOM 800 O O . ALA A 1 104 ? -12.765 -25.810 10.311 1.00 54.84 104 ALA A O 1
ATOM 801 N N . GLU A 1 105 ? -12.031 -23.734 10.689 1.00 55.47 105 GLU A N 1
ATOM 802 C CA . GLU A 1 105 ? -12.895 -23.087 9.689 1.00 55.47 105 GLU A CA 1
ATOM 803 C C . GLU A 1 105 ? -12.278 -23.132 8.283 1.00 55.47 105 GLU A C 1
ATOM 805 O O . GLU A 1 105 ? -13.006 -23.116 7.292 1.00 55.47 105 GLU A O 1
ATOM 810 N N . ALA A 1 106 ? -10.949 -23.251 8.182 1.00 55.06 106 ALA A N 1
ATOM 811 C CA . ALA A 1 106 ? -10.244 -23.452 6.914 1.00 55.06 106 ALA A CA 1
ATOM 812 C C . ALA A 1 106 ? -10.453 -24.873 6.350 1.00 55.06 106 ALA A C 1
ATOM 814 O O . ALA A 1 106 ? -10.571 -25.048 5.138 1.00 55.06 106 ALA A O 1
ATOM 815 N N . GLU A 1 107 ? -10.556 -25.873 7.231 1.00 55.44 107 GLU A N 1
ATOM 816 C CA . GLU A 1 107 ? -10.835 -27.279 6.890 1.00 55.44 107 GLU A CA 1
ATOM 817 C C . GLU A 1 107 ? -12.316 -27.536 6.544 1.00 55.44 107 GLU A C 1
ATOM 819 O O . GLU A 1 107 ? -12.645 -28.559 5.945 1.00 55.44 107 GLU A O 1
ATOM 824 N N . ALA A 1 108 ? -13.228 -26.621 6.900 1.00 59.06 108 ALA A N 1
ATOM 825 C CA . ALA A 1 108 ? -14.668 -26.839 6.755 1.00 59.06 108 ALA A CA 1
ATOM 826 C C . ALA A 1 108 ? -15.169 -26.813 5.297 1.00 59.06 108 ALA A C 1
ATOM 828 O O . ALA A 1 108 ? -16.229 -27.372 5.022 1.00 59.06 108 ALA A O 1
ATOM 829 N N . GLY A 1 109 ? -14.411 -26.229 4.360 1.00 52.69 109 GLY A N 1
ATOM 830 C CA . GLY A 1 109 ? -14.778 -26.150 2.940 1.00 52.69 109 GLY A CA 1
ATOM 831 C C . GLY A 1 109 ? -16.095 -25.391 2.666 1.00 52.69 109 GLY A C 1
ATOM 832 O O . GLY A 1 109 ? -16.861 -25.084 3.579 1.00 52.69 109 GLY A O 1
ATOM 833 N N . PRO A 1 110 ? -16.385 -25.023 1.405 1.00 50.81 110 PRO A N 1
ATOM 834 C CA . PRO A 1 110 ? -17.676 -24.439 1.066 1.00 50.81 110 PRO A CA 1
ATOM 835 C C . PRO A 1 110 ? -18.749 -25.538 1.096 1.00 50.81 110 PRO A C 1
ATOM 837 O O . PRO A 1 110 ? -18.656 -26.510 0.343 1.00 50.81 110 PRO A O 1
ATOM 840 N N . GLY A 1 111 ? -19.730 -25.389 1.991 1.00 46.22 111 GLY A N 1
ATOM 841 C CA . GLY A 1 111 ? -20.938 -26.222 2.050 1.00 46.22 111 GLY A CA 1
ATOM 842 C C . GLY A 1 111 ? -21.961 -25.892 0.971 1.00 46.22 111 GLY A C 1
ATOM 843 O O . GLY A 1 111 ? -21.944 -24.748 0.460 1.00 46.22 111 GLY A O 1
#

Sequence (111 aa):
MRPEELRARVAGVEGVSAGSEVGWVNLYTKLGRGAEPGTATGGRTFCNLPKGGKWKEELNDKATDEVAAHMNMFSPPHNPGYENLTRHSAEYVLKWTGHLFTDAEAEAGPG

Secondary structure (DSSP, 8-state):
--HHHHHHHHHHHHHHHHHSS----EEEEEE-TTPPTTS-TT--S-TT--SSS-EEEEEESS-SSHHHHHHTTT-TTT-TTHHHHHHHHHHHHHHHHT----HHHHTT---

Mean predicted aligned error: 8.48 Å

Radius of gyration: 16.73 Å; Cα contacts (8 Å, |Δi|>4): 142; chains: 1; bounding box: 37×46×31 Å

pLDDT: mean 81.42, std 14.36, range [46.22, 95.12]